Protein AF-A0A4Q7KQQ6-F1 (afdb_monomer_lite)

Secondary structure (DSSP, 8-state):
-EEEEPTTSTT-EEEEEEETTEEEEEEE-TT--SSS-SEEEEEE-HHHHHHHHHHHHHHHH-SS--EEEETTEEEEE-TTSEEEEEEE-STT-EEEEEEEHHHHHHHHHHHHHHHHHHHHHS-------HHHHHHHHHHHHHHTTSS----

Radius of gyration: 23.73 Å; chains: 1; bounding box: 80×27×63 Å

Foldseek 3Di:
DDKDDFPDDPPWIWDWDADQLWIKIKTAQPDDPPPFHRIDIDIHHLVLLLVLLVLLVCLLPDCDWDWDDRPQWTWIHDNPAWIKIWGDDDDPDIHIGIHGSVCSNVSSVVSNVSSVVSNVSPPPPPCCDPVNVVVVVVVCVVVVPPPDDDD

Organism: NCBI:txid1872711

pLDDT: mean 83.3, std 16.46, range [43.66, 97.88]

Sequence (151 aa):
MYTFECNHTEGDRVSLSTFGDAVLIVITEHGRDDGYPDSAEATFTPAEARELALHAAESASSERPVAGWIGDAYWLSDTESDALLSIPVTGRASRGVRVASEDLLGLAVALVRLSEAADSYAPASKTLTPAAIAFAALLGILLGRVSCSYA

Structure (mmCIF, N/CA/C/O backbone):
data_AF-A0A4Q7KQQ6-F1
#
_entry.id   AF-A0A4Q7KQQ6-F1
#
loop_
_atom_site.group_PDB
_atom_site.id
_atom_site.type_symbol
_atom_site.label_atom_id
_atom_site.labe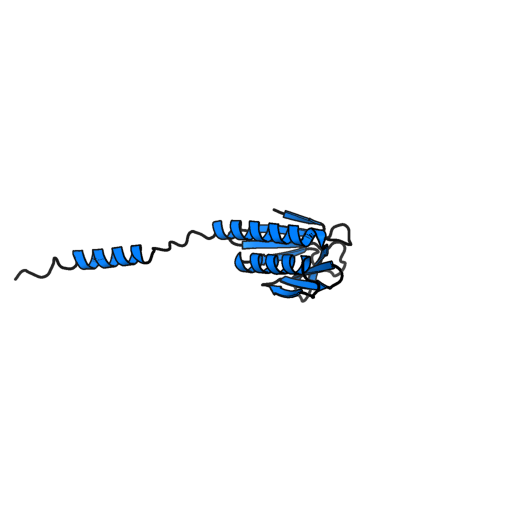l_alt_id
_atom_site.label_comp_id
_atom_site.label_asym_id
_atom_site.label_entity_id
_atom_site.label_seq_id
_atom_site.pdbx_PDB_ins_code
_atom_site.Cartn_x
_atom_site.Cartn_y
_atom_site.Cartn_z
_atom_site.occupancy
_atom_site.B_iso_or_equiv
_atom_site.auth_seq_id
_atom_site.auth_comp_id
_atom_site.auth_asym_id
_atom_site.auth_atom_id
_atom_site.pdbx_PDB_model_num
ATOM 1 N N . MET A 1 1 ? -6.701 12.888 -0.865 1.00 88.94 1 MET A N 1
ATOM 2 C CA . MET A 1 1 ? -5.979 11.987 -1.784 1.00 88.94 1 MET A CA 1
ATOM 3 C C . MET A 1 1 ? -4.504 12.320 -1.679 1.00 88.94 1 MET A C 1
ATOM 5 O O . MET A 1 1 ? -4.186 13.504 -1.677 1.00 88.94 1 MET A O 1
ATOM 9 N N . TYR A 1 2 ? -3.652 11.311 -1.538 1.00 94.44 2 TYR A N 1
ATOM 10 C CA . TYR A 1 2 ? -2.192 11.430 -1.525 1.00 94.44 2 TYR A CA 1
ATOM 11 C C . TYR A 1 2 ? -1.637 10.616 -2.692 1.00 94.44 2 TYR A C 1
ATOM 13 O O . TYR A 1 2 ? -2.189 9.562 -2.993 1.00 94.44 2 TYR A O 1
ATOM 21 N N . THR A 1 3 ? -0.572 11.088 -3.332 1.00 94.81 3 THR A N 1
ATOM 22 C CA . THR A 1 3 ? 0.131 10.345 -4.384 1.00 94.81 3 THR A CA 1
ATOM 23 C C . THR A 1 3 ? 1.622 10.451 -4.124 1.00 94.81 3 THR A C 1
ATOM 25 O O . THR A 1 3 ? 2.116 11.553 -3.893 1.00 94.81 3 THR A O 1
ATOM 28 N N . PHE A 1 4 ? 2.299 9.311 -4.156 1.00 91.62 4 PHE A N 1
ATOM 29 C CA . PHE A 1 4 ? 3.741 9.178 -4.019 1.00 91.62 4 PHE A CA 1
ATOM 30 C C . PHE A 1 4 ? 4.282 8.680 -5.352 1.00 91.62 4 PHE A C 1
ATOM 32 O O . PHE A 1 4 ? 3.806 7.661 -5.859 1.00 91.62 4 PHE A O 1
ATOM 39 N N . GLU A 1 5 ? 5.236 9.409 -5.919 1.00 91.69 5 GLU A N 1
ATOM 40 C CA . GLU A 1 5 ? 6.035 8.905 -7.034 1.00 91.69 5 GLU A CA 1
ATOM 41 C C . GLU A 1 5 ? 7.016 7.880 -6.462 1.00 91.69 5 GLU A C 1
ATOM 43 O O . GLU A 1 5 ? 7.636 8.113 -5.428 1.00 91.69 5 GLU A O 1
ATOM 48 N N . CYS A 1 6 ? 7.063 6.697 -7.062 1.00 87.00 6 CYS A N 1
ATOM 49 C CA . CYS A 1 6 ? 7.895 5.596 -6.596 1.00 87.00 6 CYS A CA 1
ATOM 50 C C . CYS A 1 6 ? 9.207 5.561 -7.381 1.00 87.00 6 CYS A C 1
ATOM 52 O O . CYS A 1 6 ? 9.270 5.982 -8.535 1.00 87.00 6 CYS A O 1
ATOM 54 N N . ASN A 1 7 ? 10.275 5.104 -6.731 1.00 72.62 7 ASN A N 1
ATOM 55 C CA . ASN A 1 7 ? 11.624 5.227 -7.272 1.00 72.62 7 ASN A CA 1
ATOM 56 C C . ASN A 1 7 ? 11.872 4.246 -8.437 1.00 72.62 7 ASN A C 1
ATOM 58 O O . ASN A 1 7 ? 11.266 3.178 -8.509 1.00 72.62 7 ASN A O 1
ATOM 62 N N . HIS A 1 8 ? 12.851 4.594 -9.280 1.00 59.91 8 HIS A N 1
ATOM 63 C CA . HIS A 1 8 ? 13.491 3.803 -10.349 1.00 59.91 8 HIS A CA 1
ATOM 64 C C . HIS A 1 8 ? 12.802 3.701 -11.719 1.00 59.91 8 HIS A C 1
ATOM 66 O O . HIS A 1 8 ? 13.481 3.310 -12.671 1.00 59.91 8 HIS A O 1
ATOM 72 N N . THR A 1 9 ? 11.553 4.149 -11.881 1.00 64.06 9 THR A N 1
ATOM 73 C CA . THR A 1 9 ? 10.914 4.260 -13.209 1.00 64.06 9 THR A CA 1
ATOM 74 C C . THR A 1 9 ? 9.986 5.467 -13.271 1.00 64.06 9 THR A C 1
ATOM 76 O O . THR A 1 9 ? 9.131 5.655 -12.408 1.00 64.06 9 THR A O 1
ATOM 79 N N . GLU A 1 10 ? 10.118 6.285 -14.316 1.00 74.50 10 GLU A N 1
ATOM 80 C CA . GLU A 1 10 ? 9.156 7.355 -14.583 1.00 74.50 10 GLU A CA 1
ATOM 81 C C . GLU A 1 10 ? 7.750 6.750 -14.759 1.00 74.50 10 GLU A C 1
ATOM 83 O O . GLU A 1 10 ? 7.527 5.934 -15.652 1.00 74.50 10 GLU A O 1
ATOM 88 N N . GLY A 1 11 ? 6.808 7.143 -13.895 1.00 84.25 11 GLY A N 1
ATOM 89 C CA . GLY A 1 11 ? 5.399 6.741 -13.978 1.00 84.25 11 GLY A CA 1
ATOM 90 C C . GLY A 1 11 ? 4.908 5.768 -12.900 1.00 84.25 11 GLY A C 1
ATOM 91 O O . GLY A 1 11 ? 3.689 5.636 -12.750 1.00 84.25 11 GLY A O 1
ATOM 92 N N . ASP A 1 12 ? 5.804 5.154 -12.122 1.00 92.94 12 ASP A N 1
ATOM 93 C CA . ASP A 1 12 ? 5.427 4.288 -10.998 1.00 92.94 12 ASP A CA 1
ATOM 94 C C . ASP A 1 12 ? 4.902 5.123 -9.825 1.00 92.94 12 ASP A C 1
ATOM 96 O O . ASP A 1 12 ? 5.505 6.121 -9.423 1.00 92.94 12 ASP A O 1
ATOM 100 N N . ARG A 1 13 ? 3.755 4.738 -9.256 1.00 94.44 13 ARG A N 1
ATOM 101 C CA . ARG A 1 13 ? 3.119 5.513 -8.177 1.00 94.44 13 ARG A CA 1
ATOM 102 C C . ARG A 1 13 ? 2.267 4.679 -7.235 1.00 94.44 13 ARG A C 1
ATOM 104 O O . ARG A 1 13 ? 1.595 3.733 -7.650 1.00 94.44 13 ARG A O 1
ATOM 111 N N . VAL A 1 14 ? 2.199 5.139 -5.986 1.00 95.81 14 VAL A N 1
ATOM 112 C CA . VAL A 1 14 ? 1.171 4.753 -5.010 1.00 95.81 14 VAL A CA 1
ATOM 113 C C . VAL A 1 14 ? 0.222 5.927 -4.809 1.00 95.81 14 VAL A C 1
ATOM 115 O O . VAL A 1 14 ? 0.635 7.010 -4.394 1.00 95.81 14 VAL A O 1
ATOM 118 N N . SER A 1 15 ? -1.068 5.713 -5.046 1.00 96.88 15 SER A N 1
ATOM 119 C CA . SER A 1 15 ? -2.125 6.672 -4.725 1.00 96.88 15 SER A CA 1
ATOM 120 C C . SER A 1 15 ? -3.000 6.153 -3.590 1.00 96.88 15 SER A C 1
ATOM 122 O O . SER A 1 15 ? -3.409 4.997 -3.579 1.00 96.88 15 SER A O 1
ATOM 124 N N . LEU A 1 16 ? -3.311 7.033 -2.642 1.00 97.69 16 LEU A N 1
ATOM 125 C CA . LEU A 1 16 ? -4.098 6.738 -1.451 1.00 97.69 16 LEU A CA 1
ATOM 126 C C . LEU A 1 16 ? -5.304 7.670 -1.366 1.00 97.69 16 LEU A C 1
ATOM 128 O O . LEU A 1 16 ? -5.196 8.898 -1.505 1.00 97.69 16 LEU A O 1
ATOM 132 N N . SER A 1 17 ? -6.465 7.111 -1.057 1.00 97.25 17 SER A N 1
ATOM 133 C CA . SER A 1 17 ? -7.685 7.878 -0.818 1.00 97.25 17 SER A CA 1
ATOM 134 C C . SER A 1 17 ? -8.590 7.180 0.192 1.00 97.25 17 SER A C 1
ATOM 136 O O . SER A 1 17 ? -8.369 6.030 0.547 1.00 97.25 17 SER A O 1
ATOM 138 N N . THR A 1 18 ? -9.598 7.885 0.690 1.00 95.44 18 THR A N 1
ATOM 139 C CA . THR A 1 18 ? -10.697 7.264 1.438 1.00 95.44 18 THR A CA 1
ATOM 140 C C . THR A 1 18 ? -11.819 6.894 0.476 1.00 95.44 18 THR A C 1
ATOM 142 O O . THR A 1 18 ? -12.178 7.708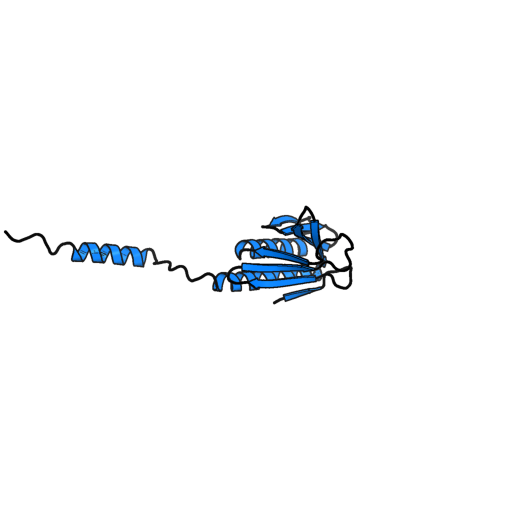 -0.378 1.00 95.44 18 THR A O 1
ATOM 145 N N . PHE A 1 19 ? -12.424 5.726 0.667 1.00 89.69 19 PHE A N 1
ATOM 146 C CA . PHE A 1 19 ? -13.623 5.283 -0.036 1.00 89.69 19 PHE A CA 1
ATOM 147 C C . PHE A 1 19 ? -14.635 4.762 0.991 1.00 89.69 19 PHE A C 1
ATOM 149 O O . PHE A 1 19 ? -14.504 3.650 1.492 1.00 89.69 19 PHE A O 1
ATOM 156 N N . GLY A 1 20 ? -15.619 5.593 1.350 1.00 88.88 20 GLY A N 1
ATOM 157 C CA . GLY A 1 20 ? -16.516 5.294 2.469 1.00 88.88 20 GLY A CA 1
ATOM 158 C C . GLY A 1 20 ? -15.752 5.205 3.794 1.00 88.88 20 GLY A C 1
ATOM 159 O O . GLY A 1 20 ? -15.025 6.131 4.152 1.00 88.88 20 GLY A O 1
ATOM 160 N N . ASP A 1 21 ? -15.918 4.088 4.494 1.00 93.62 21 ASP A N 1
ATOM 161 C CA . ASP A 1 21 ? -15.233 3.721 5.738 1.00 93.62 21 ASP A CA 1
ATOM 162 C C . ASP A 1 21 ? -13.933 2.922 5.510 1.00 93.62 21 ASP A C 1
ATOM 164 O O . ASP A 1 21 ? -13.362 2.385 6.458 1.00 93.62 21 ASP A O 1
ATOM 168 N N . ALA A 1 22 ? -13.433 2.870 4.271 1.00 95.38 22 ALA A N 1
ATOM 169 C CA . ALA A 1 22 ? -12.194 2.192 3.902 1.00 95.38 22 ALA A CA 1
ATOM 170 C C . ALA A 1 22 ? -11.124 3.157 3.363 1.00 95.38 22 ALA A C 1
ATOM 172 O O . ALA A 1 22 ? -11.405 4.269 2.899 1.00 95.38 22 ALA A O 1
ATOM 173 N N . VAL A 1 23 ? -9.875 2.697 3.377 1.00 97.06 23 VAL A N 1
ATOM 174 C CA . VAL A 1 23 ? -8.743 3.323 2.686 1.00 97.06 23 VAL A CA 1
ATOM 175 C C . VAL A 1 23 ? -8.497 2.567 1.384 1.00 97.06 23 VAL A C 1
ATOM 177 O O . VAL A 1 23 ? -8.237 1.370 1.398 1.00 97.06 23 VAL A O 1
ATOM 180 N N . LEU A 1 24 ? -8.577 3.260 0.253 1.00 97.38 24 LEU A N 1
ATOM 181 C CA . LEU A 1 24 ? -8.249 2.725 -1.064 1.00 97.38 24 LEU A CA 1
ATOM 182 C C . LEU A 1 24 ? -6.782 3.019 -1.383 1.00 97.38 24 LEU A C 1
ATOM 184 O O . LEU A 1 24 ? -6.364 4.183 -1.350 1.00 97.38 24 LEU A O 1
ATOM 188 N N . ILE A 1 25 ? -6.037 1.976 -1.741 1.00 97.19 25 ILE A N 1
ATOM 189 C CA . ILE A 1 25 ? -4.675 2.060 -2.269 1.00 97.19 25 ILE A CA 1
ATOM 190 C C . ILE A 1 25 ? -4.695 1.623 -3.728 1.00 97.19 25 ILE A C 1
ATOM 192 O O . ILE A 1 25 ? -5.228 0.565 -4.057 1.00 97.19 25 ILE A O 1
ATOM 196 N N . VAL A 1 26 ? -4.081 2.431 -4.588 1.00 96.62 26 VAL A N 1
ATOM 197 C CA . VAL A 1 26 ? -3.885 2.145 -6.008 1.00 96.62 26 VAL A CA 1
ATOM 198 C C . VAL A 1 26 ? -2.392 2.150 -6.301 1.00 96.62 26 VAL A C 1
ATOM 200 O O . VAL A 1 26 ? -1.721 3.155 -6.068 1.00 96.62 26 VAL A O 1
ATOM 203 N N . ILE A 1 27 ? -1.880 1.047 -6.832 1.00 95.94 27 ILE A N 1
ATOM 204 C CA . ILE A 1 27 ? -0.521 0.951 -7.367 1.00 95.94 27 ILE A CA 1
ATOM 205 C C . ILE A 1 27 ? -0.619 1.080 -8.877 1.00 95.94 27 ILE A C 1
ATOM 207 O O . ILE A 1 27 ? -1.407 0.370 -9.492 1.00 95.94 27 ILE A O 1
ATOM 211 N N . THR A 1 28 ? 0.168 1.969 -9.476 1.00 94.75 28 THR A N 1
ATOM 212 C CA . THR A 1 28 ? 0.402 1.986 -10.926 1.00 94.75 28 THR A CA 1
ATOM 213 C C . THR A 1 28 ? 1.859 1.624 -11.173 1.00 94.75 28 THR A C 1
ATOM 215 O O . THR A 1 28 ? 2.735 2.302 -10.644 1.00 94.75 28 THR A O 1
ATOM 218 N N . GLU A 1 29 ? 2.090 0.579 -11.959 1.00 92.69 29 GLU A N 1
ATOM 219 C CA . GLU A 1 29 ? 3.408 0.158 -12.444 1.00 92.69 29 GLU A CA 1
ATOM 220 C C . GLU A 1 29 ? 3.449 0.444 -13.950 1.00 92.69 29 GLU A C 1
ATOM 222 O O . GLU A 1 29 ? 2.639 -0.087 -14.712 1.00 92.69 29 GLU A O 1
ATOM 227 N N . HIS A 1 30 ? 4.321 1.350 -14.377 1.00 89.38 30 HIS A N 1
ATOM 228 C CA . HIS A 1 30 ? 4.349 1.861 -15.738 1.00 89.38 30 HIS A CA 1
ATOM 229 C C . HIS A 1 30 ? 5.164 0.965 -16.678 1.00 89.38 30 HIS A C 1
ATOM 231 O O . HIS A 1 30 ? 6.235 0.469 -16.337 1.00 89.38 30 HIS A O 1
ATOM 237 N N . GLY A 1 31 ? 4.685 0.808 -17.916 1.00 82.75 31 GLY A N 1
ATOM 238 C CA . GLY A 1 31 ? 5.4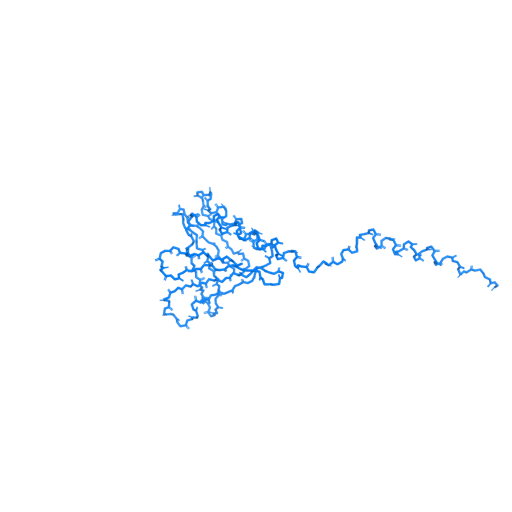77 0.226 -19.006 1.00 82.75 31 GLY A CA 1
ATOM 239 C C . GLY A 1 31 ? 5.611 -1.298 -18.970 1.00 82.75 31 GLY A C 1
ATOM 240 O O . GLY A 1 31 ? 6.522 -1.846 -19.596 1.00 82.75 31 GLY A O 1
ATOM 241 N N . ARG A 1 32 ? 4.716 -1.999 -18.266 1.00 82.25 32 ARG A N 1
ATOM 242 C CA . ARG A 1 32 ? 4.747 -3.459 -18.155 1.00 82.25 32 ARG A CA 1
ATOM 243 C C . ARG A 1 32 ? 3.972 -4.130 -19.293 1.00 82.25 32 ARG A C 1
ATOM 245 O O . ARG A 1 32 ? 2.749 -4.113 -19.329 1.00 82.25 32 ARG A O 1
ATOM 252 N N . ASP A 1 33 ? 4.686 -4.787 -20.203 1.00 87.62 33 ASP A N 1
ATOM 253 C CA . ASP A 1 33 ? 4.089 -5.520 -21.332 1.00 87.62 33 ASP A CA 1
ATOM 254 C C . ASP A 1 33 ? 3.823 -6.997 -20.979 1.00 87.62 33 ASP A C 1
ATOM 256 O O . ASP A 1 33 ? 4.452 -7.916 -21.505 1.00 87.62 33 ASP A O 1
ATOM 260 N N . ASP A 1 34 ? 2.934 -7.236 -20.007 1.00 89.12 34 ASP A N 1
ATOM 261 C CA . ASP A 1 34 ? 2.547 -8.589 -19.565 1.00 89.12 34 ASP A CA 1
ATOM 262 C C . ASP A 1 34 ? 1.084 -8.958 -19.872 1.00 89.12 34 ASP A C 1
ATOM 264 O O . ASP A 1 34 ? 0.632 -10.053 -19.530 1.00 89.12 34 ASP A O 1
ATOM 268 N N . GLY A 1 35 ? 0.351 -8.064 -20.543 1.00 89.81 35 GLY A N 1
ATOM 269 C CA . GLY A 1 35 ? -1.054 -8.248 -20.912 1.00 89.81 35 GLY A CA 1
ATOM 270 C C . GLY A 1 35 ? -2.060 -8.022 -19.776 1.00 89.81 35 GLY A C 1
ATOM 271 O O . GLY A 1 35 ? -3.254 -8.238 -19.994 1.00 89.81 35 GLY A O 1
ATOM 272 N N . TYR A 1 36 ? -1.619 -7.581 -18.592 1.00 90.50 36 TYR A N 1
ATOM 273 C CA . TYR A 1 36 ? -2.487 -7.210 -17.469 1.00 90.50 36 TYR A CA 1
ATOM 274 C C . TYR A 1 36 ? -2.555 -5.679 -17.293 1.00 90.50 36 TYR A C 1
ATOM 276 O O . TYR A 1 36 ? -1.644 -4.974 -17.720 1.00 90.50 36 TYR A O 1
ATOM 284 N N . PRO A 1 37 ? -3.612 -5.132 -16.659 1.00 91.94 37 PRO A N 1
ATOM 285 C CA . PRO A 1 37 ? -3.718 -3.696 -16.385 1.00 91.94 37 PRO A CA 1
ATOM 286 C C . PRO A 1 37 ? -2.519 -3.152 -15.606 1.00 91.94 37 PRO A C 1
ATOM 288 O O . PRO A 1 37 ? -2.120 -3.766 -14.626 1.00 91.94 37 PRO A O 1
ATOM 291 N N . ASP A 1 38 ? -1.996 -1.983 -15.971 1.00 92.38 38 ASP A N 1
ATOM 292 C CA . ASP A 1 38 ? -0.875 -1.319 -15.274 1.00 92.38 38 ASP A CA 1
ATOM 293 C C . ASP A 1 38 ? -1.185 -0.952 -13.814 1.00 92.38 38 ASP A C 1
ATOM 295 O O . ASP A 1 38 ? -0.280 -0.709 -13.018 1.00 92.38 38 ASP A O 1
ATOM 299 N N . SER A 1 39 ? -2.466 -0.922 -13.442 1.00 94.38 39 SER A N 1
ATOM 300 C CA . SER A 1 39 ? -2.916 -0.588 -12.097 1.00 94.38 39 SER A CA 1
ATOM 301 C C . SER A 1 39 ? -3.496 -1.779 -11.336 1.00 94.38 39 SER A C 1
ATOM 303 O O . SER A 1 39 ? -4.259 -2.573 -11.889 1.00 94.38 39 SER A O 1
ATOM 305 N N . ALA A 1 40 ? -3.197 -1.843 -10.039 1.00 96.06 40 ALA A N 1
ATOM 306 C CA . ALA A 1 40 ? -3.859 -2.711 -9.069 1.00 96.06 40 ALA A CA 1
ATOM 307 C C . ALA A 1 40 ? -4.469 -1.865 -7.950 1.00 96.06 40 ALA A C 1
ATOM 309 O O . ALA A 1 40 ? -3.885 -0.861 -7.541 1.00 96.06 40 ALA A O 1
ATOM 310 N N . GLU A 1 41 ? -5.621 -2.284 -7.438 1.00 95.69 41 GLU A N 1
ATOM 311 C CA . GLU A 1 41 ? -6.354 -1.565 -6.399 1.00 95.69 41 GLU A CA 1
ATOM 312 C C . GLU A 1 41 ? -6.716 -2.521 -5.264 1.00 95.69 41 GLU A C 1
ATOM 314 O O . GLU A 1 41 ? -7.131 -3.651 -5.517 1.00 95.69 41 GLU A O 1
ATOM 319 N N . ALA A 1 42 ? -6.584 -2.063 -4.021 1.00 95.88 42 ALA A N 1
ATOM 320 C CA . ALA A 1 42 ? -7.065 -2.782 -2.847 1.00 95.88 42 ALA A CA 1
ATOM 321 C C . ALA A 1 42 ? -7.654 -1.814 -1.820 1.00 95.88 42 ALA A C 1
ATOM 323 O O . ALA A 1 42 ? -7.167 -0.695 -1.626 1.00 95.88 42 ALA A O 1
ATOM 324 N N . THR A 1 43 ? -8.719 -2.258 -1.161 1.00 96.56 43 THR A N 1
ATOM 325 C CA . THR A 1 43 ? -9.379 -1.527 -0.080 1.00 96.56 43 THR A CA 1
ATOM 326 C C . THR A 1 43 ? -9.008 -2.135 1.257 1.00 96.56 43 THR A C 1
ATOM 328 O O . THR A 1 43 ? -9.129 -3.342 1.439 1.00 96.56 43 THR A O 1
ATOM 331 N N . PHE A 1 44 ? -8.633 -1.282 2.198 1.00 96.62 44 PHE A N 1
ATOM 332 C CA . PHE A 1 44 ? -8.208 -1.659 3.535 1.00 96.62 44 PHE A CA 1
ATOM 333 C C . PHE A 1 44 ? -9.176 -1.082 4.550 1.00 96.62 44 PHE A C 1
ATOM 335 O O . PHE A 1 44 ? -9.585 0.082 4.459 1.00 96.62 44 PHE A O 1
ATOM 342 N N . THR A 1 45 ? -9.506 -1.878 5.557 1.00 96.62 45 THR A N 1
ATOM 343 C CA . THR A 1 45 ? -10.127 -1.357 6.768 1.00 96.62 45 THR A CA 1
ATOM 344 C C . THR A 1 45 ? -9.197 -0.333 7.432 1.00 96.62 45 THR A C 1
ATOM 346 O O . THR A 1 45 ? -7.976 -0.365 7.240 1.00 96.62 45 THR A O 1
ATOM 349 N N . PRO A 1 46 ? -9.725 0.566 8.276 1.00 96.31 46 PRO A N 1
ATOM 350 C CA . PRO A 1 46 ? -8.892 1.495 9.036 1.00 96.31 46 PRO A CA 1
ATOM 351 C C . PRO A 1 46 ? -7.825 0.799 9.893 1.00 96.31 46 PRO A C 1
ATOM 353 O O . PRO A 1 46 ? -6.733 1.333 10.073 1.00 96.31 46 PRO A O 1
ATOM 356 N N . ALA A 1 47 ? -8.112 -0.401 10.407 1.00 96.31 47 ALA A N 1
ATOM 357 C CA . ALA A 1 47 ? -7.146 -1.200 11.157 1.00 96.31 47 ALA A CA 1
ATOM 358 C C . ALA A 1 47 ? -5.988 -1.687 10.269 1.00 96.31 47 ALA A C 1
ATOM 360 O O . ALA A 1 47 ? -4.830 -1.467 10.614 1.00 96.31 47 ALA A O 1
ATOM 361 N N . GLU A 1 48 ? -6.287 -2.262 9.103 1.00 97.50 48 GLU A N 1
ATOM 362 C CA . GLU A 1 48 ? -5.267 -2.724 8.150 1.00 97.50 48 GLU A CA 1
ATOM 363 C C . GLU A 1 48 ? -4.442 -1.557 7.590 1.00 97.50 48 GLU A C 1
ATOM 365 O O . GLU A 1 48 ? -3.227 -1.662 7.447 1.00 97.50 48 GLU A O 1
ATOM 370 N N . ALA A 1 49 ? -5.063 -0.400 7.341 1.00 96.94 49 ALA A N 1
ATOM 371 C CA . ALA A 1 49 ? -4.345 0.801 6.916 1.00 96.94 49 ALA A CA 1
ATOM 372 C C . ALA A 1 49 ? -3.342 1.290 7.980 1.00 96.94 49 ALA A C 1
ATOM 374 O O . ALA A 1 49 ? -2.254 1.758 7.641 1.00 96.94 49 ALA A O 1
ATOM 375 N N . ARG A 1 50 ? -3.675 1.161 9.273 1.00 97.62 50 ARG A N 1
ATOM 376 C CA . ARG A 1 50 ? -2.742 1.455 10.377 1.00 97.62 50 ARG A CA 1
ATOM 377 C C . ARG A 1 50 ? -1.623 0.427 10.475 1.00 97.62 50 ARG A C 1
ATOM 379 O O . ARG A 1 50 ? -0.495 0.805 10.769 1.00 97.62 50 ARG A O 1
ATOM 386 N N . GLU A 1 51 ? -1.915 -0.841 10.218 1.00 96.94 51 GLU A N 1
ATOM 387 C CA . GLU A 1 51 ? -0.903 -1.897 10.174 1.00 96.94 51 GLU A CA 1
ATOM 388 C C . GLU A 1 51 ? 0.089 -1.677 9.022 1.00 96.94 51 GLU A C 1
ATOM 390 O O . GLU A 1 51 ? 1.301 -1.710 9.238 1.00 96.94 51 GLU A O 1
ATOM 395 N N . LEU A 1 52 ? -0.399 -1.299 7.835 1.00 96.25 52 LEU A N 1
ATOM 396 C CA . LEU A 1 52 ? 0.452 -0.852 6.726 1.00 96.25 52 LEU A CA 1
ATOM 397 C C . LEU A 1 52 ? 1.310 0.363 7.111 1.00 96.25 52 LEU A C 1
ATOM 399 O O . LEU A 1 52 ? 2.496 0.412 6.784 1.00 96.25 52 LEU A O 1
ATOM 403 N N . ALA A 1 53 ? 0.743 1.335 7.833 1.00 96.25 53 ALA A N 1
ATOM 404 C CA . ALA A 1 53 ? 1.498 2.493 8.305 1.00 96.25 53 ALA A CA 1
ATOM 405 C C . ALA A 1 53 ? 2.617 2.106 9.286 1.00 96.25 53 ALA A C 1
ATOM 407 O O . ALA A 1 53 ? 3.707 2.674 9.225 1.00 96.25 53 ALA A O 1
ATOM 408 N N . LEU A 1 54 ? 2.362 1.134 10.168 1.00 94.88 54 LEU A N 1
ATOM 409 C CA . LEU A 1 54 ? 3.365 0.590 11.085 1.00 94.88 54 LEU A CA 1
ATOM 410 C C . LEU A 1 54 ? 4.494 -0.099 10.316 1.00 94.88 54 LEU A C 1
ATOM 412 O O . LEU A 1 54 ? 5.654 0.191 10.588 1.00 94.88 54 LEU A O 1
ATOM 416 N N . HIS A 1 55 ? 4.173 -0.921 9.314 1.00 93.62 55 HIS A N 1
ATOM 417 C CA . HIS A 1 55 ? 5.175 -1.562 8.456 1.00 93.62 55 HIS A CA 1
ATOM 418 C C . HIS A 1 55 ? 6.042 -0.543 7.708 1.00 93.62 55 HIS A C 1
ATOM 420 O O . HIS A 1 55 ? 7.263 -0.705 7.642 1.00 93.62 55 HIS A O 1
ATOM 426 N N . ALA A 1 56 ? 5.440 0.528 7.183 1.00 92.81 56 ALA A N 1
ATOM 427 C CA . ALA A 1 56 ? 6.171 1.607 6.524 1.00 92.81 56 ALA A CA 1
ATOM 428 C C . ALA A 1 56 ? 7.096 2.356 7.501 1.00 92.81 56 ALA A C 1
ATOM 430 O O . ALA A 1 56 ? 8.269 2.569 7.196 1.00 92.81 56 ALA A O 1
ATOM 431 N N . ALA A 1 57 ? 6.609 2.697 8.698 1.00 93.00 57 ALA A N 1
ATOM 432 C CA . ALA A 1 57 ? 7.406 3.369 9.725 1.00 93.00 57 ALA A CA 1
ATOM 433 C C . ALA A 1 57 ? 8.540 2.484 10.278 1.00 93.00 57 ALA A C 1
ATOM 435 O O . ALA A 1 57 ? 9.650 2.968 10.513 1.00 93.00 57 ALA A O 1
ATOM 436 N N . GLU A 1 58 ? 8.286 1.188 10.464 1.00 91.62 58 GLU A N 1
ATOM 437 C CA . GLU A 1 58 ? 9.305 0.223 10.874 1.00 91.62 58 GLU A CA 1
ATOM 438 C C . GLU A 1 58 ? 10.358 0.062 9.776 1.00 91.62 58 GLU A C 1
ATOM 440 O O . GLU A 1 58 ? 11.545 0.153 10.061 1.00 91.62 58 GLU A O 1
ATOM 445 N N . SER A 1 59 ? 9.946 -0.052 8.512 1.00 90.88 59 SER A N 1
ATOM 446 C CA . SER A 1 59 ? 10.873 -0.133 7.373 1.00 90.88 59 SER A CA 1
ATOM 447 C C . SER A 1 59 ? 11.757 1.111 7.240 1.00 90.88 59 SER A C 1
ATOM 449 O O . SER A 1 59 ? 12.912 0.994 6.858 1.00 90.88 59 SER A O 1
ATOM 451 N N . ALA A 1 60 ? 11.247 2.291 7.602 1.00 89.06 60 ALA A N 1
ATOM 452 C CA . ALA A 1 60 ? 12.018 3.534 7.584 1.00 89.06 60 ALA A CA 1
ATOM 453 C C . ALA A 1 60 ? 13.047 3.655 8.726 1.00 89.06 60 ALA A C 1
ATOM 455 O O . ALA A 1 60 ? 13.924 4.516 8.673 1.00 89.06 60 ALA A O 1
ATOM 456 N N . SER A 1 61 ? 12.904 2.868 9.797 1.00 85.88 61 SER A N 1
ATOM 457 C CA . SER A 1 61 ? 13.684 3.024 11.037 1.00 85.88 61 SER A CA 1
ATOM 458 C C . SER A 1 61 ? 14.461 1.776 11.461 1.00 85.88 61 SER A C 1
ATOM 460 O O . SER A 1 61 ? 15.311 1.858 12.349 1.00 85.88 61 SER A O 1
ATOM 462 N N . SER A 1 62 ? 14.182 0.629 10.845 1.00 79.81 62 SER A N 1
ATOM 463 C CA . SER A 1 62 ? 14.760 -0.668 11.176 1.00 79.81 62 SER A CA 1
ATOM 464 C C . SER A 1 62 ? 15.906 -1.025 10.235 1.00 79.81 62 SER A C 1
ATOM 466 O O . SER A 1 62 ? 15.796 -0.918 9.020 1.00 79.81 62 SER A O 1
ATOM 468 N N . GLU A 1 63 ? 16.988 -1.559 10.800 1.00 79.56 63 GLU A N 1
ATOM 469 C CA . GLU A 1 63 ? 18.062 -2.214 10.037 1.00 79.56 63 GLU A CA 1
ATOM 470 C C . GLU A 1 63 ? 17.707 -3.667 9.658 1.00 79.56 63 GLU A C 1
ATOM 472 O O . GLU A 1 63 ? 18.503 -4.374 9.037 1.00 79.56 63 GLU A O 1
ATOM 477 N N . ARG A 1 64 ? 16.534 -4.161 10.080 1.00 83.50 64 ARG A N 1
ATOM 478 C CA . ARG A 1 64 ? 16.057 -5.522 9.808 1.00 83.50 64 ARG A CA 1
ATOM 479 C C . ARG A 1 64 ? 14.946 -5.508 8.756 1.00 83.50 64 ARG A C 1
ATOM 481 O O . ARG A 1 64 ? 14.064 -4.658 8.860 1.00 83.50 64 ARG A O 1
ATOM 488 N N . PRO A 1 65 ? 14.921 -6.495 7.838 1.00 85.75 65 PRO A N 1
ATOM 489 C CA . PRO A 1 65 ? 13.829 -6.658 6.884 1.00 85.75 65 PRO A CA 1
ATOM 490 C C . PRO A 1 65 ? 12.471 -6.792 7.576 1.00 85.75 65 PRO A C 1
ATOM 492 O O . PRO A 1 65 ? 12.330 -7.583 8.514 1.00 85.75 65 PRO A O 1
ATOM 495 N N . VAL A 1 66 ? 11.471 -6.077 7.064 1.00 89.56 66 VAL A N 1
ATOM 496 C CA . VAL A 1 66 ? 10.064 -6.212 7.457 1.00 89.56 66 VAL A CA 1
ATOM 497 C C . VAL A 1 66 ? 9.313 -6.806 6.277 1.00 89.56 66 VAL A C 1
ATOM 499 O O . VAL A 1 66 ? 9.288 -6.229 5.193 1.00 89.56 66 VAL A O 1
ATOM 502 N N . ALA A 1 67 ? 8.692 -7.966 6.471 1.00 92.25 67 ALA A N 1
ATOM 503 C CA . ALA A 1 67 ? 7.939 -8.641 5.424 1.00 92.25 67 ALA A CA 1
ATOM 504 C C . ALA A 1 67 ? 6.628 -9.196 5.972 1.00 92.25 67 ALA A C 1
ATOM 506 O O . ALA A 1 67 ? 6.603 -9.776 7.058 1.00 92.25 67 ALA A O 1
ATOM 507 N N . GLY A 1 68 ? 5.546 -9.061 5.213 1.00 94.06 68 GLY A N 1
ATOM 508 C CA . GLY A 1 68 ? 4.254 -9.574 5.644 1.00 94.06 68 GLY A CA 1
ATOM 509 C C . GLY A 1 68 ? 3.124 -9.291 4.671 1.00 94.06 68 GLY A C 1
ATOM 510 O O . GLY A 1 68 ? 3.225 -8.433 3.797 1.00 94.06 68 GLY A O 1
ATOM 511 N N . TRP A 1 69 ? 2.041 -10.041 4.852 1.00 95.75 69 TRP A N 1
ATOM 512 C CA . TRP A 1 69 ? 0.758 -9.778 4.214 1.00 95.75 69 TRP A CA 1
ATOM 513 C C . TRP A 1 69 ? -0.118 -8.970 5.165 1.00 95.75 69 TRP A C 1
ATOM 515 O O . TRP A 1 69 ? -0.247 -9.345 6.328 1.00 95.75 69 TRP A O 1
ATOM 525 N N . ILE A 1 70 ? -0.731 -7.907 4.652 1.00 95.25 70 ILE A N 1
ATOM 526 C CA . ILE A 1 70 ? -1.719 -7.083 5.350 1.00 95.25 70 ILE A CA 1
ATOM 527 C C . ILE A 1 70 ? -2.899 -6.942 4.397 1.00 95.25 70 ILE A C 1
ATOM 529 O O . ILE A 1 70 ? -2.757 -6.325 3.343 1.00 95.25 70 ILE A O 1
ATOM 533 N N . GLY A 1 71 ? -4.038 -7.555 4.722 1.00 91.69 71 GLY A N 1
ATOM 534 C CA . GLY A 1 71 ? -5.152 -7.691 3.781 1.00 91.69 71 GLY A CA 1
ATOM 535 C C . GLY A 1 71 ? -4.691 -8.298 2.447 1.00 91.69 71 GLY A C 1
ATOM 536 O O . GLY A 1 71 ? -4.009 -9.324 2.423 1.00 91.69 71 GLY A O 1
ATOM 537 N N . ASP A 1 72 ? -5.014 -7.619 1.346 1.00 92.50 72 ASP A N 1
ATOM 538 C CA . ASP A 1 72 ? -4.603 -8.007 -0.009 1.00 92.50 72 ASP A CA 1
ATOM 539 C C . ASP A 1 72 ? -3.237 -7.433 -0.436 1.00 92.50 72 ASP A C 1
ATOM 541 O O . ASP A 1 72 ? -2.809 -7.653 -1.567 1.00 92.50 72 ASP A O 1
ATOM 545 N N . ALA A 1 73 ? -2.522 -6.706 0.427 1.00 95.50 73 ALA A N 1
ATOM 546 C CA . ALA A 1 73 ? -1.188 -6.192 0.118 1.00 95.50 73 ALA A CA 1
ATOM 547 C C . ALA A 1 73 ? -0.082 -7.076 0.700 1.00 95.50 73 ALA A C 1
ATOM 549 O O . ALA A 1 73 ? -0.136 -7.509 1.852 1.00 95.50 73 ALA A O 1
ATOM 550 N N . TYR A 1 74 ? 0.975 -7.265 -0.084 1.00 95.69 74 TYR A N 1
ATOM 551 C CA . TYR A 1 74 ? 2.249 -7.775 0.400 1.00 95.69 74 TYR A CA 1
ATOM 552 C C . TYR A 1 74 ? 3.246 -6.627 0.556 1.00 95.69 74 TYR A C 1
ATOM 554 O O . TYR A 1 74 ? 3.442 -5.837 -0.372 1.00 95.69 74 TYR A O 1
ATOM 562 N N . TRP A 1 75 ? 3.885 -6.564 1.721 1.00 95.19 75 TRP A N 1
ATOM 563 C CA . TRP A 1 75 ? 4.950 -5.625 2.051 1.00 95.19 75 TRP A CA 1
ATOM 564 C C . TRP A 1 75 ? 6.270 -6.373 2.221 1.00 95.19 75 TRP A C 1
ATOM 566 O O . TRP A 1 75 ? 6.310 -7.412 2.884 1.00 95.19 75 TRP A O 1
ATOM 576 N N . LEU A 1 76 ? 7.351 -5.835 1.664 1.00 92.56 76 LEU A N 1
ATOM 577 C CA . LEU A 1 76 ? 8.712 -6.326 1.866 1.00 92.56 76 LEU A CA 1
ATOM 578 C C . LEU A 1 76 ? 9.697 -5.158 1.829 1.00 92.56 76 LEU A C 1
ATOM 580 O O . LEU A 1 76 ? 9.901 -4.576 0.770 1.00 92.56 76 LEU A O 1
ATOM 584 N N . SER A 1 77 ? 10.352 -4.861 2.944 1.00 91.19 77 SER A N 1
ATOM 585 C CA . SER A 1 77 ? 11.540 -4.008 2.971 1.00 91.19 77 SER A CA 1
ATOM 586 C C . SER A 1 77 ? 12.808 -4.850 3.002 1.00 91.19 77 SER A C 1
ATOM 588 O O . SER A 1 77 ? 12.886 -5.866 3.701 1.00 91.19 77 SER A O 1
ATOM 590 N N . ASP A 1 78 ? 13.796 -4.446 2.208 1.00 80.56 78 ASP A N 1
ATOM 591 C CA . ASP A 1 78 ? 15.152 -4.979 2.290 1.00 80.56 78 ASP A CA 1
ATOM 592 C C . ASP A 1 78 ? 16.041 -4.058 3.144 1.00 80.56 78 ASP A C 1
ATOM 594 O O . ASP A 1 78 ? 15.639 -2.981 3.581 1.00 80.56 78 ASP A O 1
ATOM 598 N N . THR A 1 79 ? 17.258 -4.510 3.443 1.00 66.50 79 THR A N 1
ATOM 599 C CA . THR A 1 79 ? 18.222 -3.728 4.231 1.00 66.50 79 THR A CA 1
ATOM 600 C C . THR A 1 79 ? 18.818 -2.553 3.451 1.00 66.50 79 THR A C 1
ATOM 602 O O . THR A 1 79 ? 19.553 -1.758 4.029 1.00 66.50 79 THR A O 1
ATOM 605 N N . GLU A 1 80 ? 18.554 -2.456 2.143 1.00 62.22 80 GLU A N 1
ATOM 606 C CA . GLU A 1 80 ? 19.135 -1.456 1.242 1.00 62.22 80 GLU A CA 1
ATOM 607 C C . GLU A 1 80 ? 18.236 -0.231 1.038 1.00 62.22 80 GLU A C 1
ATOM 609 O O . GLU A 1 80 ? 18.532 0.607 0.194 1.00 62.22 80 GLU A O 1
ATOM 614 N N . SER A 1 81 ? 17.245 -0.034 1.919 1.00 63.78 81 SER A N 1
ATOM 615 C CA . SER A 1 81 ? 16.490 1.222 2.066 1.00 63.78 81 SER A CA 1
ATOM 616 C C . SER A 1 81 ? 15.351 1.441 1.056 1.00 63.78 81 SER A C 1
ATOM 618 O O . SER A 1 81 ? 14.836 2.552 0.968 1.00 63.78 81 SER A O 1
ATOM 620 N N . ASP A 1 82 ? 14.858 0.408 0.375 1.00 86.06 82 ASP A N 1
ATOM 621 C CA . ASP A 1 82 ? 13.587 0.486 -0.362 1.00 86.06 82 ASP A CA 1
ATOM 622 C C . ASP A 1 82 ? 12.567 -0.509 0.215 1.00 86.06 82 ASP A C 1
ATOM 624 O O . ASP A 1 82 ? 12.919 -1.584 0.714 1.00 86.06 82 ASP A O 1
ATOM 628 N N . ALA A 1 83 ? 11.276 -0.177 0.119 1.00 90.69 83 ALA A N 1
ATOM 629 C CA . ALA A 1 83 ? 10.203 -1.122 0.416 1.00 90.69 83 ALA A CA 1
ATOM 630 C C . ALA A 1 83 ? 9.367 -1.420 -0.826 1.00 90.69 83 ALA A C 1
ATOM 632 O O . ALA A 1 83 ? 8.873 -0.520 -1.500 1.00 90.69 83 ALA A O 1
ATOM 633 N N . LEU A 1 84 ? 9.174 -2.702 -1.114 1.00 93.31 84 LEU A N 1
ATOM 634 C CA . LEU A 1 84 ? 8.232 -3.183 -2.108 1.00 93.31 84 LEU A CA 1
ATOM 635 C C . LEU A 1 84 ? 6.840 -3.287 -1.480 1.00 93.31 84 LEU A C 1
ATOM 637 O O . LEU A 1 84 ? 6.620 -4.086 -0.567 1.00 93.31 84 LEU A O 1
ATOM 641 N N . LEU A 1 85 ? 5.894 -2.537 -2.034 1.00 95.12 85 LEU A N 1
ATOM 642 C CA . LEU A 1 85 ? 4.465 -2.723 -1.803 1.00 95.12 85 LEU A CA 1
ATOM 643 C C . LEU A 1 85 ? 3.860 -3.360 -3.056 1.00 95.12 85 LEU A C 1
ATOM 645 O O . LEU A 1 85 ? 4.055 -2.842 -4.153 1.00 95.12 85 LEU A O 1
ATOM 649 N N . SER A 1 86 ? 3.134 -4.470 -2.905 1.00 95.69 86 SER A N 1
ATOM 650 C CA . SER A 1 86 ? 2.535 -5.212 -4.021 1.00 95.69 86 SER A CA 1
ATOM 651 C C . SER A 1 86 ? 1.074 -5.576 -3.758 1.00 95.69 86 SER A C 1
ATOM 653 O O . SER A 1 86 ? 0.755 -6.087 -2.688 1.00 95.69 86 SER A O 1
ATOM 655 N N . ILE A 1 87 ? 0.208 -5.404 -4.763 1.00 96.62 87 ILE A N 1
ATOM 656 C CA . ILE A 1 87 ? -1.222 -5.761 -4.735 1.00 96.62 87 ILE A CA 1
ATOM 657 C C . ILE A 1 87 ? -1.545 -6.725 -5.900 1.00 96.62 87 ILE A C 1
ATOM 659 O O . ILE A 1 87 ? -1.099 -6.492 -7.029 1.00 96.62 87 ILE A O 1
ATOM 663 N N . PRO A 1 88 ? -2.296 -7.820 -5.672 1.00 94.12 88 PRO A N 1
ATOM 664 C CA . PRO A 1 88 ? -2.778 -8.711 -6.725 1.00 94.12 88 PRO A CA 1
ATOM 665 C C . PRO A 1 88 ? -3.722 -8.011 -7.713 1.00 94.12 88 PRO A C 1
ATOM 667 O O . PRO A 1 88 ? -4.563 -7.213 -7.322 1.00 94.12 88 PRO A O 1
ATOM 670 N N . VAL A 1 89 ? -3.635 -8.368 -8.997 1.00 89.44 89 VAL A N 1
ATOM 671 C CA . VAL A 1 89 ? -4.600 -7.944 -10.027 1.00 89.44 89 VAL A CA 1
ATOM 672 C C . VAL A 1 89 ? -5.607 -9.069 -10.270 1.00 89.44 89 VAL A C 1
ATOM 674 O O . VAL A 1 89 ? -6.680 -9.102 -9.682 1.00 89.44 89 VAL A O 1
ATOM 677 N N . THR A 1 90 ? -5.261 -10.035 -11.124 1.00 82.81 90 THR A N 1
ATOM 678 C CA . THR A 1 90 ? -6.030 -11.257 -11.406 1.00 82.81 90 THR A CA 1
ATOM 679 C C . THR A 1 90 ? -5.076 -12.333 -11.932 1.00 82.81 90 THR A C 1
ATOM 681 O O . THR A 1 90 ? -3.963 -12.032 -12.357 1.00 82.81 90 THR A O 1
ATOM 684 N N . GLY A 1 91 ? -5.469 -13.612 -11.898 1.00 67.75 91 GLY A N 1
ATOM 685 C CA . GLY A 1 91 ? -4.741 -14.659 -12.635 1.00 67.75 91 GLY A CA 1
ATOM 686 C C . GLY A 1 91 ? -3.295 -14.920 -12.183 1.00 67.75 91 GLY A C 1
ATOM 687 O O . GLY A 1 91 ? -2.513 -15.447 -12.968 1.00 67.75 91 GLY A O 1
ATOM 688 N N . ARG A 1 92 ? -2.960 -14.612 -10.918 1.00 75.44 92 ARG A N 1
ATOM 689 C CA . ARG A 1 92 ? -1.605 -14.630 -10.314 1.00 75.44 92 ARG A CA 1
ATOM 690 C C . ARG A 1 92 ? -0.696 -13.448 -10.685 1.00 75.44 92 ARG A C 1
ATOM 692 O O . ARG A 1 92 ? 0.450 -13.441 -10.245 1.00 75.44 92 ARG A O 1
ATOM 699 N N . ALA A 1 93 ? -1.178 -12.463 -11.441 1.00 89.75 93 ALA A N 1
ATOM 700 C CA . ALA A 1 93 ? -0.454 -11.213 -11.659 1.00 89.75 93 ALA A CA 1
ATOM 701 C C . ALA A 1 93 ? -0.598 -10.273 -10.452 1.00 89.75 93 ALA A C 1
ATOM 703 O O . ALA A 1 93 ? -1.629 -10.268 -9.773 1.00 89.75 93 ALA A O 1
ATOM 704 N N . SER A 1 94 ? 0.425 -9.457 -10.213 1.00 93.19 94 SER A N 1
ATOM 705 C CA . SER A 1 94 ? 0.420 -8.372 -9.232 1.00 93.19 94 SER A CA 1
ATOM 706 C C . SER A 1 94 ? 0.999 -7.100 -9.843 1.00 93.19 94 SER A C 1
ATOM 708 O O . SER A 1 94 ? 1.665 -7.149 -10.886 1.00 93.19 94 SER A O 1
ATOM 710 N N . ARG A 1 95 ? 0.737 -5.971 -9.186 1.00 94.12 95 ARG A N 1
ATOM 711 C CA . ARG A 1 95 ? 1.473 -4.724 -9.395 1.00 94.12 95 ARG A CA 1
ATOM 712 C C . ARG A 1 95 ? 2.223 -4.383 -8.141 1.00 94.12 95 ARG A C 1
ATOM 714 O O . ARG A 1 95 ? 1.658 -4.459 -7.050 1.00 94.12 95 ARG A O 1
ATOM 721 N N . GLY A 1 96 ? 3.494 -4.062 -8.318 1.00 93.56 96 GLY A N 1
ATOM 722 C CA . GLY A 1 96 ? 4.390 -3.765 -7.223 1.00 93.56 96 GLY A CA 1
ATOM 723 C C . GLY A 1 96 ? 5.230 -2.549 -7.539 1.00 93.56 96 GLY A C 1
ATOM 724 O O . GLY A 1 96 ? 5.737 -2.418 -8.645 1.00 93.56 96 GLY A O 1
ATOM 725 N N . VAL A 1 97 ? 5.388 -1.680 -6.552 1.00 93.44 97 VAL A N 1
ATOM 726 C CA . VAL A 1 97 ? 6.227 -0.487 -6.664 1.00 93.44 97 VAL A CA 1
ATOM 727 C C . VAL A 1 97 ? 7.185 -0.418 -5.490 1.00 93.44 97 VAL A C 1
ATOM 729 O O . VAL A 1 97 ? 6.860 -0.841 -4.376 1.00 93.44 97 VAL A O 1
ATOM 732 N N . ARG A 1 98 ? 8.386 0.097 -5.760 1.00 92.94 98 ARG A N 1
ATOM 733 C CA . ARG A 1 98 ? 9.400 0.358 -4.740 1.00 92.94 98 ARG A CA 1
ATOM 734 C C . ARG A 1 98 ? 9.235 1.775 -4.213 1.00 92.94 98 ARG A C 1
ATOM 736 O O . ARG A 1 98 ? 9.412 2.749 -4.940 1.00 92.94 98 ARG A O 1
ATOM 743 N N . VAL A 1 99 ? 8.899 1.878 -2.939 1.00 91.25 99 VAL A N 1
ATOM 744 C CA . VAL A 1 99 ? 8.826 3.143 -2.218 1.00 91.25 99 VAL A CA 1
ATOM 745 C C . VAL A 1 99 ? 10.204 3.427 -1.627 1.00 91.25 99 VAL A C 1
ATOM 747 O O . VAL A 1 99 ? 10.740 2.591 -0.895 1.00 91.25 99 VAL A O 1
ATOM 750 N N . ALA A 1 100 ? 10.767 4.591 -1.957 1.00 88.75 100 ALA A N 1
ATOM 751 C CA . ALA A 1 100 ? 12.058 5.026 -1.435 1.00 88.75 100 ALA A CA 1
ATOM 752 C C . ALA A 1 100 ? 11.994 5.248 0.079 1.00 88.75 100 ALA A C 1
ATOM 754 O O . ALA A 1 100 ? 10.977 5.720 0.595 1.00 88.75 100 ALA A O 1
ATOM 755 N N . SER A 1 101 ? 13.095 4.984 0.791 1.00 86.94 101 SER A N 1
ATOM 756 C CA . SER A 1 101 ? 13.166 5.189 2.249 1.00 86.94 101 SER A CA 1
ATOM 757 C C . SER A 1 101 ? 12.738 6.572 2.715 1.00 86.94 101 SER A C 1
ATOM 759 O O 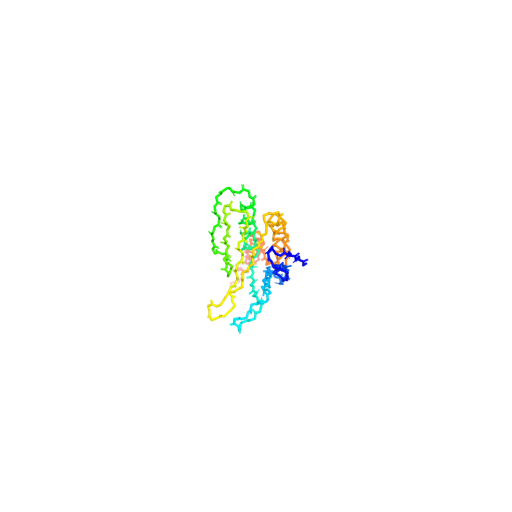. SER A 1 101 ? 12.051 6.696 3.729 1.00 86.94 101 SER A O 1
ATOM 761 N N . GLU A 1 102 ? 13.127 7.615 1.983 1.00 86.81 102 GLU A N 1
ATOM 762 C CA . GLU A 1 102 ? 12.785 9.000 2.317 1.00 86.81 102 GLU A CA 1
ATOM 763 C C . GLU A 1 102 ? 11.274 9.272 2.283 1.00 86.81 102 GLU A C 1
ATOM 76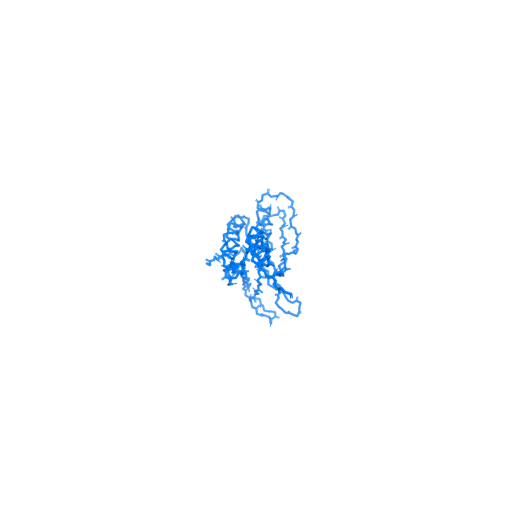5 O O . GLU A 1 102 ? 10.781 10.101 3.052 1.00 86.81 102 GLU A O 1
ATOM 770 N N . ASP A 1 103 ? 10.527 8.499 1.492 1.00 91.12 103 ASP A N 1
ATOM 771 C CA . ASP A 1 103 ? 9.078 8.615 1.356 1.00 91.12 103 ASP A CA 1
ATOM 772 C C . ASP A 1 103 ? 8.300 7.697 2.307 1.00 91.12 103 ASP A C 1
ATOM 774 O O . ASP A 1 103 ? 7.109 7.925 2.538 1.00 91.12 103 ASP A O 1
ATOM 778 N N . LEU A 1 104 ? 8.942 6.694 2.920 1.00 91.00 104 LEU A N 1
ATOM 779 C CA . LEU A 1 104 ? 8.271 5.722 3.795 1.00 91.00 104 LEU A CA 1
ATOM 780 C C . LEU A 1 104 ? 7.586 6.377 5.000 1.00 91.00 104 LEU A C 1
ATOM 782 O O . LEU A 1 104 ? 6.460 6.015 5.350 1.00 91.00 104 LEU A O 1
ATOM 786 N N . LEU A 1 105 ? 8.220 7.381 5.617 1.00 93.44 105 LEU A N 1
ATOM 787 C CA . LEU A 1 105 ? 7.600 8.133 6.714 1.00 93.44 105 LEU A CA 1
ATOM 788 C C . LEU A 1 105 ? 6.419 8.983 6.227 1.00 93.44 105 LEU A C 1
ATOM 790 O O . LEU A 1 105 ? 5.403 9.082 6.918 1.00 93.44 105 LEU A O 1
ATOM 794 N N . GLY A 1 106 ? 6.524 9.569 5.031 1.00 94.44 106 GLY A N 1
ATOM 795 C CA . GLY A 1 106 ? 5.427 10.309 4.407 1.00 94.44 106 GLY A CA 1
ATOM 796 C C . GLY A 1 106 ? 4.225 9.408 4.121 1.00 94.44 106 GLY A C 1
ATOM 797 O O . GLY A 1 106 ? 3.087 9.762 4.446 1.00 94.44 106 GLY A O 1
ATOM 798 N N . LEU A 1 107 ? 4.489 8.213 3.590 1.00 94.81 107 LEU A N 1
ATOM 799 C CA . LEU A 1 107 ? 3.502 7.171 3.333 1.00 94.81 107 LEU A CA 1
ATOM 800 C C . LEU A 1 107 ? 2.813 6.718 4.627 1.00 94.81 107 LEU A C 1
ATOM 802 O O . LEU A 1 107 ? 1.581 6.709 4.691 1.00 94.81 107 LEU A O 1
ATOM 806 N N . ALA A 1 108 ? 3.582 6.428 5.681 1.00 95.81 108 ALA A N 1
ATOM 807 C CA . ALA A 1 108 ? 3.044 6.045 6.985 1.00 95.81 108 ALA A CA 1
ATOM 808 C C . ALA A 1 108 ? 2.093 7.115 7.552 1.00 95.81 108 ALA A C 1
ATOM 810 O O . ALA A 1 108 ? 0.971 6.812 7.963 1.00 95.81 108 ALA A O 1
ATOM 811 N N . VAL A 1 109 ? 2.499 8.389 7.521 1.00 97.69 109 VAL A N 1
ATOM 812 C CA . VAL A 1 109 ? 1.665 9.505 7.999 1.00 97.69 109 VAL A CA 1
ATOM 813 C C . VAL A 1 109 ? 0.380 9.640 7.178 1.00 97.69 109 VAL A C 1
ATOM 815 O O . VAL A 1 109 ? -0.690 9.875 7.747 1.00 97.69 109 VAL A O 1
ATOM 818 N N . ALA A 1 110 ? 0.455 9.497 5.852 1.00 97.19 110 ALA A N 1
ATOM 819 C CA . ALA A 1 110 ? -0.720 9.566 4.988 1.00 97.19 110 ALA A CA 1
ATOM 820 C C . ALA A 1 110 ? -1.717 8.435 5.287 1.00 97.19 110 ALA A C 1
ATOM 822 O O . ALA A 1 110 ? -2.914 8.700 5.413 1.00 97.19 110 ALA A O 1
ATOM 823 N N . LEU A 1 111 ? -1.230 7.204 5.465 1.00 97.19 111 LEU A N 1
ATOM 824 C CA . LEU A 1 111 ? -2.049 6.044 5.822 1.00 97.19 111 LEU A CA 1
ATOM 825 C C . LEU A 1 111 ? -2.755 6.229 7.171 1.00 97.19 111 LEU A C 1
ATOM 827 O O . LEU A 1 111 ? -3.963 6.005 7.254 1.00 97.19 111 LEU A O 1
ATOM 831 N N . VAL A 1 112 ? -2.055 6.723 8.202 1.00 97.88 112 VAL A N 1
ATOM 832 C CA . VAL A 1 112 ? -2.678 7.035 9.503 1.00 97.88 112 VAL A CA 1
ATOM 833 C C . VAL A 1 112 ? -3.796 8.061 9.335 1.00 97.88 112 VAL A C 1
ATOM 835 O O . VAL A 1 112 ? -4.924 7.805 9.754 1.00 97.88 112 VAL A O 1
ATOM 838 N N . ARG A 1 113 ? -3.532 9.183 8.654 1.00 97.69 113 ARG A N 1
ATOM 839 C CA . ARG A 1 113 ? -4.539 10.239 8.446 1.00 97.69 113 ARG A CA 1
ATOM 840 C C . ARG A 1 113 ? -5.772 9.739 7.700 1.00 97.69 113 ARG A C 1
ATOM 842 O O . ARG A 1 113 ? -6.893 10.102 8.048 1.00 97.69 113 ARG A O 1
ATOM 849 N N . LEU A 1 114 ? -5.578 8.917 6.670 1.00 97.12 114 LEU A N 1
ATOM 850 C CA . LEU A 1 114 ? -6.689 8.331 5.922 1.00 97.12 114 LEU A CA 1
ATOM 851 C C . LEU A 1 114 ? -7.455 7.301 6.757 1.00 97.12 114 LEU A C 1
ATOM 853 O O . LEU A 1 114 ? -8.677 7.275 6.672 1.00 97.12 114 LEU A O 1
ATOM 857 N N . SER A 1 115 ? -6.773 6.510 7.593 1.00 96.62 115 SER A N 1
ATOM 858 C CA . SER A 1 115 ? -7.425 5.551 8.495 1.00 96.62 115 SER A CA 1
ATOM 859 C C . SER A 1 115 ? -8.323 6.241 9.526 1.00 96.62 115 SER A C 1
ATOM 861 O O . SER A 1 115 ? -9.442 5.804 9.763 1.00 96.62 115 SER A O 1
ATOM 863 N N . GLU A 1 116 ? -7.876 7.362 10.098 1.00 95.44 116 GLU A N 1
ATOM 864 C CA . GLU A 1 116 ? -8.665 8.162 11.039 1.00 95.44 116 GLU A CA 1
ATOM 865 C C . GLU A 1 116 ? -9.873 8.802 10.352 1.00 95.44 116 GLU A C 1
ATOM 867 O O . GLU A 1 116 ? -10.975 8.809 10.901 1.00 95.44 116 GLU A O 1
ATOM 872 N N . ALA A 1 117 ? -9.681 9.304 9.128 1.00 92.56 117 ALA A N 1
ATOM 873 C CA . ALA A 1 117 ? -10.776 9.829 8.328 1.00 92.56 117 ALA A CA 1
ATOM 874 C C . ALA A 1 117 ? -11.807 8.733 8.011 1.00 92.56 117 ALA A C 1
ATOM 876 O O . ALA A 1 117 ? -12.997 8.954 8.215 1.00 92.56 117 ALA A O 1
ATOM 877 N N . ALA A 1 118 ? -11.368 7.551 7.579 1.00 91.00 118 ALA A N 1
ATOM 878 C CA . ALA A 1 118 ? -12.228 6.406 7.289 1.00 91.00 118 ALA A CA 1
ATOM 879 C C . ALA A 1 118 ? -13.008 5.925 8.532 1.00 91.00 118 ALA A C 1
ATOM 881 O O . ALA A 1 118 ? -14.225 5.759 8.461 1.00 91.00 118 ALA A O 1
ATOM 882 N N . ASP A 1 119 ? -12.358 5.834 9.698 1.00 89.88 119 ASP A N 1
ATOM 883 C CA . ASP A 1 119 ? -13.022 5.517 10.975 1.00 89.88 119 ASP A CA 1
ATOM 884 C C . ASP A 1 119 ? -14.095 6.545 11.356 1.00 89.88 119 ASP A C 1
ATOM 886 O O . ASP A 1 119 ? -15.116 6.194 11.946 1.00 89.88 119 ASP A O 1
ATOM 890 N N . SER A 1 120 ? -13.895 7.821 11.016 1.00 86.19 120 SER A N 1
ATOM 891 C CA . SER A 1 120 ? -14.886 8.867 11.295 1.00 86.19 120 SER A CA 1
ATOM 892 C C . SER A 1 120 ? -16.141 8.771 10.415 1.00 86.19 120 SER A C 1
ATOM 894 O O . SER A 1 120 ? -17.188 9.305 10.788 1.00 86.19 120 SER A O 1
ATOM 896 N N . TYR A 1 121 ? -16.048 8.078 9.272 1.00 76.62 121 TYR A N 1
ATOM 897 C CA . TYR A 1 121 ? -17.170 7.801 8.372 1.00 76.62 121 TYR A CA 1
ATOM 898 C C . TYR A 1 121 ? -17.898 6.505 8.687 1.00 76.62 121 TYR A C 1
ATOM 900 O O . TYR A 1 121 ? -19.032 6.350 8.220 1.00 76.62 121 TYR A O 1
ATOM 908 N N . ALA A 1 122 ? -17.294 5.605 9.474 1.00 66.88 122 ALA A N 1
ATOM 909 C CA . ALA A 1 122 ? -18.014 4.462 10.003 1.00 66.88 122 ALA A CA 1
ATOM 910 C C . ALA A 1 122 ? -19.294 5.020 10.639 1.00 66.88 122 ALA A C 1
ATOM 912 O O . ALA A 1 122 ? -19.204 5.908 11.500 1.00 66.88 122 ALA A O 1
ATOM 913 N N . PRO A 1 123 ? -20.491 4.609 10.167 1.00 55.81 123 PRO A N 1
ATOM 914 C CA . PRO A 1 123 ? -21.729 5.141 10.703 1.00 55.81 123 PRO A CA 1
ATOM 915 C C . PRO A 1 123 ? -21.612 4.989 12.203 1.00 55.81 123 PRO A C 1
ATOM 917 O O . PRO A 1 123 ? -21.209 3.914 12.644 1.00 55.81 123 PRO A O 1
ATOM 920 N N . ALA A 1 124 ? -21.890 6.057 12.959 1.00 52.28 124 ALA A N 1
ATOM 921 C CA . ALA A 1 124 ? -21.954 6.004 14.407 1.00 52.28 124 ALA A CA 1
ATOM 922 C C . ALA A 1 124 ? -22.954 4.901 14.752 1.00 52.28 124 ALA A C 1
ATOM 924 O O . ALA A 1 124 ? -24.162 5.135 14.852 1.00 52.28 124 ALA A O 1
ATOM 925 N N . SER A 1 125 ? -22.464 3.661 14.825 1.00 48.91 125 SER A N 1
ATOM 926 C CA . SER A 1 125 ? -23.225 2.513 15.231 1.00 48.91 125 SER A CA 1
ATOM 927 C C . SER A 1 125 ? -23.644 2.956 16.599 1.00 48.91 125 SER A C 1
ATOM 929 O O . SER A 1 125 ? -22.789 3.288 17.421 1.00 48.91 125 SER A O 1
ATOM 931 N N . LYS A 1 126 ? -24.947 3.152 16.758 1.00 45.88 126 LYS A N 1
ATOM 932 C CA . LYS A 1 126 ? -25.556 3.560 18.002 1.00 45.88 126 LYS A CA 1
ATOM 933 C C . LYS A 1 126 ? -25.099 2.544 19.037 1.00 45.88 126 LYS A C 1
ATOM 935 O O . LYS A 1 126 ? -25.778 1.549 19.269 1.00 45.88 126 LYS A O 1
ATOM 940 N N . THR A 1 127 ? -23.974 2.801 19.687 1.00 46.69 127 THR A N 1
ATOM 941 C CA . THR A 1 127 ? -23.708 2.339 21.026 1.00 46.69 127 THR A CA 1
ATOM 942 C C . THR A 1 127 ? -24.742 3.099 21.832 1.00 46.69 127 THR A C 1
ATOM 944 O O . THR A 1 127 ? -24.498 4.156 22.405 1.00 46.69 127 THR A O 1
ATOM 947 N N . LEU A 1 128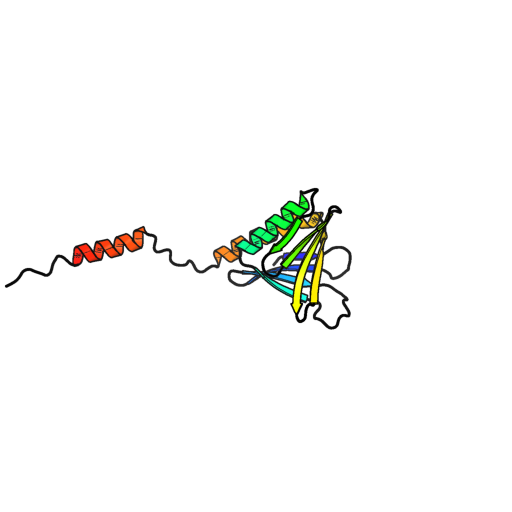 ? -25.969 2.565 21.816 1.00 51.06 128 LEU A N 1
ATOM 948 C CA . LEU A 1 128 ? -26.788 2.530 23.003 1.00 51.06 128 LEU A CA 1
ATOM 949 C C . LEU A 1 128 ? -25.819 2.063 24.076 1.00 51.06 128 LEU A C 1
ATOM 951 O O . LEU A 1 128 ? -25.447 0.892 24.138 1.00 51.06 128 LEU A O 1
ATOM 955 N N . THR A 1 129 ? -25.292 3.030 24.819 1.00 56.53 129 THR A N 1
ATOM 956 C CA . THR A 1 129 ? -24.421 2.774 25.947 1.00 56.53 129 THR A CA 1
ATOM 957 C C . THR A 1 129 ? -25.105 1.707 26.802 1.00 56.53 129 THR A C 1
ATOM 959 O O . THR A 1 129 ? -26.339 1.678 26.872 1.00 56.53 129 THR A O 1
ATOM 962 N N . PRO A 1 130 ? -24.359 0.837 27.495 1.00 56.56 130 PRO A N 1
ATOM 963 C CA . PRO A 1 130 ? -24.958 -0.063 28.479 1.00 56.56 130 PRO A CA 1
ATOM 964 C C . PRO A 1 130 ? -25.901 0.687 29.442 1.00 56.56 130 PRO A C 1
ATOM 966 O O . PRO A 1 130 ? -26.916 0.144 29.866 1.00 56.56 130 PRO A O 1
ATOM 969 N N . ALA A 1 131 ? -25.633 1.978 29.685 1.00 56.00 131 ALA A N 1
ATOM 970 C CA . ALA A 1 131 ? -26.516 2.909 30.383 1.00 56.00 131 ALA A CA 1
ATOM 971 C C . ALA A 1 131 ? -27.884 3.137 29.700 1.00 56.00 131 ALA A C 1
ATOM 973 O O . ALA A 1 131 ? -28.900 3.146 30.387 1.00 56.00 131 ALA A O 1
ATOM 974 N N . ALA A 1 132 ? -27.948 3.280 28.373 1.00 55.31 132 ALA A N 1
ATOM 975 C CA . ALA A 1 132 ? -29.198 3.459 27.629 1.00 55.31 132 ALA A CA 1
ATOM 976 C C . ALA A 1 132 ? -30.059 2.180 27.588 1.00 55.31 132 ALA A C 1
ATOM 978 O O . ALA A 1 132 ? -31.283 2.262 27.698 1.00 55.31 132 ALA A O 1
ATOM 979 N N . ILE A 1 133 ? -29.435 0.997 27.508 1.00 57.00 133 ILE A N 1
ATOM 980 C CA . ILE A 1 133 ? -30.141 -0.296 27.611 1.00 57.00 133 ILE A CA 1
ATOM 981 C C . ILE A 1 133 ? -30.633 -0.525 29.050 1.00 57.00 133 ILE A C 1
ATOM 983 O O . ILE A 1 133 ? -31.778 -0.931 29.257 1.00 57.00 133 ILE A O 1
ATOM 987 N N . ALA A 1 134 ? -29.816 -0.190 30.054 1.00 57.75 134 ALA A N 1
ATOM 988 C CA . ALA A 1 134 ? -30.207 -0.274 31.459 1.00 57.75 134 ALA A CA 1
ATOM 989 C C . ALA A 1 134 ? -31.368 0.678 31.804 1.00 57.75 134 ALA A C 1
ATOM 991 O O . ALA A 1 134 ? -32.261 0.299 32.562 1.00 57.75 134 ALA A O 1
ATOM 992 N N . PHE A 1 135 ? -31.414 1.878 31.211 1.00 57.38 135 PHE A N 1
ATOM 993 C CA . PHE A 1 135 ? -32.503 2.833 31.437 1.00 57.38 135 PHE A CA 1
ATOM 994 C C . PHE A 1 135 ? -33.834 2.354 30.837 1.00 57.38 135 PHE A C 1
ATOM 996 O O . PHE A 1 135 ? -34.875 2.473 31.481 1.00 57.38 135 PHE A O 1
ATOM 1003 N N . ALA A 1 136 ? -33.812 1.747 29.645 1.00 58.44 136 ALA A N 1
ATOM 1004 C CA . ALA A 1 136 ? -35.012 1.183 29.023 1.00 58.44 136 ALA A CA 1
ATOM 1005 C C . ALA A 1 136 ? -35.556 -0.034 29.799 1.00 58.44 136 ALA A C 1
ATOM 1007 O O . ALA A 1 136 ? -36.768 -0.164 29.983 1.00 58.44 136 ALA A O 1
ATOM 1008 N N . ALA A 1 137 ? -34.667 -0.889 30.318 1.00 57.38 137 ALA A N 1
ATOM 1009 C CA . ALA A 1 137 ? -35.052 -2.029 31.149 1.00 57.38 137 ALA A CA 1
ATOM 1010 C C . ALA A 1 137 ? -35.634 -1.594 32.509 1.00 57.38 137 ALA A C 1
ATOM 1012 O O . ALA A 1 137 ? -36.634 -2.152 32.961 1.00 57.38 137 ALA A O 1
ATOM 1013 N N . LEU A 1 138 ? -35.066 -0.562 33.144 1.00 56.47 138 LEU A N 1
ATOM 1014 C CA . LEU A 1 138 ? -35.574 -0.024 34.411 1.00 56.47 138 LEU A CA 1
ATOM 1015 C C . LEU A 1 138 ? -36.931 0.677 34.252 1.00 56.47 138 LEU A C 1
ATOM 1017 O O . LEU A 1 138 ? -37.805 0.499 35.102 1.00 56.47 138 LEU A O 1
ATOM 1021 N N . LEU A 1 139 ? -37.149 1.408 33.153 1.00 56.66 139 LEU A N 1
ATOM 1022 C CA . LEU A 1 139 ? -38.433 2.063 32.881 1.00 56.66 139 LEU A CA 1
ATOM 1023 C C . LEU A 1 139 ? -39.563 1.040 32.647 1.00 56.66 139 LEU A C 1
ATOM 1025 O O . LEU A 1 139 ? -40.676 1.227 33.140 1.00 56.66 139 LEU A O 1
ATOM 1029 N N . GLY A 1 140 ? -39.270 -0.077 31.969 1.00 56.41 140 GLY A N 1
ATOM 1030 C CA . GLY A 1 140 ? -40.222 -1.178 31.776 1.00 56.41 140 GLY A CA 1
ATOM 1031 C C . GLY A 1 140 ? -40.609 -1.894 33.078 1.00 56.41 140 GLY A C 1
ATOM 1032 O O . GLY A 1 140 ? -41.770 -2.257 33.262 1.00 56.41 140 GLY A O 1
ATOM 1033 N N . ILE A 1 141 ? -39.673 -2.039 34.023 1.00 59.94 141 ILE A N 1
ATOM 1034 C CA . ILE A 1 141 ? -39.925 -2.669 35.333 1.00 59.94 141 ILE A CA 1
ATOM 1035 C C . ILE A 1 141 ? -40.736 -1.748 36.262 1.00 59.94 141 ILE A C 1
ATOM 1037 O O . ILE A 1 141 ? -41.571 -2.230 37.029 1.00 59.94 141 ILE A O 1
ATOM 1041 N N . LEU A 1 142 ? -40.532 -0.429 36.180 1.00 54.47 142 LEU A N 1
ATOM 1042 C CA . LEU A 1 142 ? -41.292 0.559 36.956 1.00 54.47 142 LEU A CA 1
ATOM 1043 C C . LEU A 1 142 ? -42.741 0.708 36.469 1.00 54.47 142 LEU A C 1
ATOM 1045 O O . LEU A 1 142 ? -43.645 0.849 37.290 1.00 54.47 142 LEU A O 1
ATOM 1049 N N . LEU A 1 143 ? -42.982 0.620 35.158 1.00 56.62 143 LEU A N 1
ATOM 1050 C CA . LEU A 1 143 ? -44.329 0.726 34.581 1.00 56.62 143 LEU A CA 1
ATOM 1051 C C . LEU A 1 143 ? -45.110 -0.602 34.622 1.00 56.62 143 LEU A C 1
ATOM 1053 O O . LEU A 1 143 ? -46.336 -0.589 34.693 1.00 56.62 143 LEU A O 1
ATOM 1057 N N . GLY A 1 144 ? -44.424 -1.751 34.653 1.00 51.19 144 GLY A N 1
ATOM 1058 C CA . GLY A 1 144 ? -45.046 -3.082 34.695 1.00 51.19 144 GLY A CA 1
ATOM 1059 C C . GLY A 1 144 ? -45.642 -3.506 36.046 1.00 51.19 144 GLY A C 1
ATOM 1060 O O . GLY A 1 144 ? -46.204 -4.595 36.139 1.00 51.19 144 GLY A O 1
ATOM 1061 N N . ARG A 1 145 ? -45.537 -2.689 37.105 1.00 53.50 145 ARG A N 1
ATOM 1062 C CA . ARG A 1 145 ? -46.048 -3.026 38.452 1.00 53.50 145 ARG A CA 1
ATOM 1063 C C . ARG A 1 145 ? -47.349 -2.328 38.859 1.00 53.50 145 ARG A C 1
ATOM 1065 O O . ARG A 1 145 ? -47.787 -2.505 39.990 1.00 53.50 145 ARG A O 1
ATOM 1072 N N . VAL A 1 146 ? -48.004 -1.593 37.957 1.00 52.91 146 VAL A N 1
ATOM 1073 C CA . VAL A 1 146 ? -49.240 -0.843 38.278 1.00 52.91 146 VAL A CA 1
ATOM 1074 C C . VAL A 1 146 ? -50.530 -1.598 37.897 1.00 52.91 146 VAL A C 1
ATOM 1076 O O . VAL A 1 146 ? -51.628 -1.101 38.116 1.00 52.91 146 VAL A O 1
ATOM 1079 N N . SER A 1 147 ? -50.461 -2.829 37.378 1.00 52.03 147 SER A N 1
ATOM 1080 C CA . SER A 1 147 ? -51.660 -3.514 36.860 1.00 52.03 147 SER A CA 1
ATOM 1081 C C . SER A 1 147 ? -51.762 -4.975 37.289 1.00 52.03 147 SER A C 1
ATOM 1083 O O . SER A 1 147 ? -51.657 -5.858 36.454 1.00 52.03 147 SER A O 1
ATOM 1085 N N . CYS A 1 148 ? -51.973 -5.234 38.583 1.00 45.72 148 CYS A N 1
ATOM 1086 C CA . CYS A 1 148 ? -52.589 -6.473 39.091 1.00 45.72 148 CYS A CA 1
ATOM 1087 C C . CYS A 1 148 ? -53.112 -6.244 40.520 1.00 45.72 148 CYS A C 1
ATOM 1089 O O . CYS A 1 148 ? -52.582 -6.745 41.508 1.00 45.72 148 CYS A O 1
ATOM 1091 N N . SER A 1 149 ? -54.142 -5.418 40.644 1.00 49.09 149 SER A N 1
ATOM 1092 C CA . SER A 1 149 ? -55.057 -5.435 41.786 1.00 49.09 149 SER A CA 1
ATOM 1093 C C . SER A 1 149 ? -56.362 -4.853 41.290 1.00 49.09 149 SER A C 1
ATOM 1095 O O . SER A 1 149 ? -56.423 -3.647 41.128 1.00 49.09 149 SER A O 1
ATOM 1097 N N . TYR A 1 150 ? -57.334 -5.703 40.965 1.00 47.88 150 TYR A N 1
ATOM 1098 C CA . TYR A 1 150 ? -58.763 -5.488 41.204 1.00 47.88 150 TYR A CA 1
ATOM 1099 C C . TYR A 1 150 ? -59.521 -6.783 40.865 1.00 47.88 150 TYR A C 1
ATOM 1101 O O . TYR A 1 150 ? -59.473 -7.227 39.722 1.00 47.88 150 TYR A O 1
ATOM 1109 N N . ALA A 1 151 ? -60.214 -7.283 41.898 1.00 43.66 151 ALA A N 1
ATOM 1110 C CA . ALA A 1 151 ? -61.298 -8.276 41.945 1.00 43.66 151 ALA A CA 1
ATOM 1111 C C . ALA A 1 151 ? -60.990 -9.736 41.566 1.00 43.66 151 ALA A C 1
ATOM 1113 O O . ALA A 1 151 ? -60.814 -10.042 40.369 1.00 43.66 151 ALA A O 1
#